Protein AF-A0A953Q6L2-F1 (afdb_monomer_lite)

Radius of gyration: 15.75 Å; chains: 1; bounding box: 41×29×52 Å

Sequence (135 aa):
LVPLNRLIDAARPESATARHFADMVDGLLSGKADPGTKDQIKAQLVRWQDNQASLQPQVSQSFLLKEILPLSQNLTAVASAGLQALDYIDRGARAPDDWITAQVSLLQQAQQQQAQLLLMIVPPVQKLVEASAKR

pLDDT: mean 83.69, std 16.85, range [38.31, 98.19]

Foldseek 3Di:
DDDPVPVVVVVVVLLVVLQVLLVLLVCVLVVNHDPCSLVVNLVVLVCLLCVLVVLVVPCVPDPVSVVCVVVSVLSNLLSVLLNVLSVLVVVVHADDPVSLVVSVVSLVVSCVVVDSNSVRNSVSSNVSSVSSNVD

Structure (mmCIF, N/CA/C/O backbone):
data_AF-A0A953Q6L2-F1
#
_entry.id   AF-A0A953Q6L2-F1
#
loop_
_atom_site.group_PDB
_atom_site.id
_atom_site.type_symbol
_atom_site.label_atom_id
_atom_site.label_alt_id
_atom_site.label_comp_id
_atom_site.label_asym_id
_atom_site.label_entity_id
_atom_site.label_seq_id
_atom_site.pdbx_PDB_ins_code
_atom_site.Cartn_x
_atom_site.Cartn_y
_atom_site.Cartn_z
_atom_site.occupancy
_atom_site.B_iso_or_equiv
_atom_site.auth_seq_id
_atom_site.auth_comp_id
_atom_site.auth_asym_id
_atom_site.auth_atom_id
_atom_site.pdbx_PDB_model_num
ATOM 1 N N . LEU A 1 1 ? -17.281 -0.461 33.911 1.00 38.31 1 LEU A N 1
ATOM 2 C CA . LEU A 1 1 ? -16.012 0.133 33.433 1.00 38.31 1 LEU A CA 1
ATOM 3 C C . LEU A 1 1 ? -15.495 -0.748 32.303 1.00 38.31 1 LEU A C 1
ATOM 5 O O . LEU A 1 1 ? -15.109 -1.878 32.567 1.00 38.31 1 LEU A O 1
ATOM 9 N N . VAL A 1 2 ? -15.618 -0.305 31.051 1.00 43.72 2 VAL A N 1
ATOM 10 C CA . VAL A 1 2 ? -15.152 -1.065 29.874 1.00 43.72 2 VAL A CA 1
ATOM 11 C C . VAL A 1 2 ? -13.708 -0.638 29.590 1.00 43.72 2 VAL A C 1
ATOM 13 O O . VAL A 1 2 ? -13.448 0.566 29.604 1.00 43.72 2 VAL A O 1
ATOM 16 N N . PRO A 1 3 ? -12.750 -1.560 29.389 1.00 52.38 3 PRO A N 1
ATOM 17 C CA . PRO A 1 3 ? -11.348 -1.179 29.370 1.00 52.38 3 PRO A CA 1
ATOM 18 C C . PRO A 1 3 ? -10.950 -0.609 28.003 1.00 52.38 3 PRO A C 1
ATOM 20 O O . PRO A 1 3 ? -10.982 -1.307 26.990 1.00 52.38 3 PRO A O 1
ATOM 23 N N . LEU A 1 4 ? -10.483 0.643 28.015 1.00 47.31 4 LEU A N 1
ATOM 24 C CA . LEU A 1 4 ? -9.813 1.358 26.914 1.00 47.31 4 LEU A CA 1
ATOM 25 C C . LEU A 1 4 ? -8.483 0.703 26.468 1.00 47.31 4 LEU A C 1
ATOM 27 O O . LEU A 1 4 ? -7.838 1.171 25.535 1.00 47.31 4 LEU A O 1
ATOM 31 N N . ASN A 1 5 ? -8.081 -0.406 27.096 1.00 42.72 5 ASN A N 1
ATOM 32 C CA . ASN A 1 5 ? -6.791 -1.058 26.868 1.00 42.72 5 ASN A CA 1
ATOM 33 C C . ASN A 1 5 ? -6.708 -1.830 25.536 1.00 42.72 5 ASN A C 1
ATOM 35 O O . ASN A 1 5 ? -5.621 -1.979 24.993 1.00 42.72 5 ASN A O 1
ATOM 39 N N . ARG A 1 6 ? -7.832 -2.273 24.949 1.00 49.56 6 ARG A N 1
ATOM 40 C CA . ARG A 1 6 ? -7.799 -3.115 23.731 1.00 49.56 6 ARG A CA 1
ATOM 41 C C . ARG A 1 6 ? -7.420 -2.367 22.446 1.00 49.56 6 ARG A C 1
ATOM 43 O O . ARG A 1 6 ? -6.808 -2.964 21.568 1.00 49.56 6 ARG A O 1
ATOM 50 N N . LEU A 1 7 ? -7.754 -1.079 22.326 1.00 44.50 7 LEU A N 1
ATOM 51 C CA . LEU A 1 7 ? -7.405 -0.272 21.143 1.00 44.50 7 LEU A CA 1
ATOM 52 C C . LEU A 1 7 ? -5.902 0.044 21.094 1.00 44.50 7 LEU A C 1
ATOM 54 O O . LEU A 1 7 ? -5.286 -0.024 20.033 1.00 44.50 7 LEU A O 1
ATOM 58 N N . ILE A 1 8 ? -5.300 0.323 22.254 1.00 48.69 8 ILE A N 1
ATOM 59 C CA . ILE A 1 8 ? -3.864 0.616 22.385 1.00 48.69 8 ILE A CA 1
ATOM 60 C C . ILE A 1 8 ? -3.023 -0.641 22.101 1.00 48.69 8 ILE A C 1
ATOM 62 O O . ILE A 1 8 ? -1.954 -0.557 21.490 1.00 48.69 8 ILE A O 1
ATOM 66 N N . ASP A 1 9 ? -3.522 -1.818 22.486 1.00 53.31 9 ASP A N 1
ATOM 67 C CA . ASP A 1 9 ? -2.867 -3.096 22.194 1.00 53.31 9 ASP A CA 1
ATOM 68 C C . ASP A 1 9 ? -2.997 -3.522 20.728 1.00 53.31 9 ASP A C 1
ATOM 70 O O . ASP A 1 9 ? -2.091 -4.176 20.221 1.00 53.31 9 ASP A O 1
ATOM 74 N N . ALA A 1 10 ? -4.050 -3.104 20.019 1.00 53.16 10 ALA A N 1
ATOM 75 C CA . ALA A 1 10 ? -4.184 -3.328 18.578 1.00 53.16 10 ALA A CA 1
ATOM 76 C C . ALA A 1 10 ? -3.300 -2.379 17.742 1.00 53.16 10 ALA A C 1
ATOM 78 O O . ALA A 1 10 ? -2.770 -2.779 16.707 1.00 53.16 10 ALA A O 1
ATOM 79 N N . ALA A 1 11 ? -3.078 -1.141 18.201 1.00 57.00 11 ALA A N 1
ATOM 80 C CA . ALA A 1 11 ? -2.316 -0.135 17.453 1.00 57.00 11 ALA A CA 1
ATOM 81 C C . ALA A 1 11 ? -0.816 -0.467 17.306 1.00 57.00 11 ALA A C 1
ATOM 83 O O . ALA A 1 11 ? -0.196 -0.140 16.292 1.00 57.00 11 ALA A O 1
ATOM 84 N N . ARG A 1 12 ? -0.207 -1.126 18.302 1.00 59.97 12 ARG A N 1
ATOM 85 C CA . ARG A 1 12 ? 1.233 -1.456 18.290 1.00 59.97 12 ARG A CA 1
ATOM 86 C C . ARG A 1 12 ? 1.607 -2.530 17.248 1.00 59.97 12 ARG A C 1
ATOM 88 O O . ARG A 1 12 ? 2.519 -2.263 16.459 1.00 59.97 12 ARG A O 1
ATOM 95 N N . PRO A 1 13 ? 0.932 -3.696 17.188 1.00 62.66 13 PRO A N 1
ATOM 96 C CA . PRO A 1 13 ? 1.117 -4.677 16.117 1.00 62.66 13 PRO A CA 1
ATOM 97 C C . PRO A 1 13 ? 0.860 -4.088 14.729 1.00 62.66 13 PRO A C 1
ATOM 99 O O . PRO A 1 13 ? 1.602 -4.364 13.788 1.00 62.66 13 PRO A O 1
ATOM 102 N N . GLU A 1 14 ? -0.144 -3.222 14.619 1.00 71.38 14 GLU A N 1
ATOM 103 C CA . GLU A 1 14 ? -0.522 -2.582 13.362 1.00 71.38 14 GLU A CA 1
ATOM 104 C C . GLU A 1 14 ? 0.566 -1.607 12.869 1.00 71.38 14 GLU A C 1
ATOM 106 O O . GLU A 1 14 ? 0.945 -1.614 11.700 1.00 71.38 14 GLU A O 1
ATOM 111 N N . SER A 1 15 ? 1.194 -0.859 13.782 1.00 77.88 15 SER A N 1
ATOM 112 C CA . SER A 1 15 ? 2.358 -0.014 13.482 1.00 77.88 15 SER A CA 1
ATOM 113 C C . SER A 1 15 ? 3.588 -0.822 13.039 1.00 77.88 15 SER A C 1
ATOM 115 O O . SER A 1 15 ? 4.301 -0.418 12.120 1.00 77.88 15 SER A O 1
ATOM 117 N N . ALA A 1 16 ? 3.859 -1.975 13.662 1.00 84.62 16 ALA A N 1
ATOM 118 C CA . ALA A 1 16 ? 4.951 -2.853 13.231 1.00 84.62 16 ALA A CA 1
ATOM 119 C C . ALA A 1 16 ? 4.687 -3.452 11.840 1.00 84.62 16 ALA A C 1
ATOM 121 O O . ALA A 1 16 ? 5.585 -3.461 10.999 1.00 84.62 16 ALA A O 1
ATOM 122 N N . THR A 1 17 ? 3.444 -3.862 11.584 1.00 88.56 17 THR A N 1
ATOM 123 C CA . THR A 1 17 ? 2.989 -4.364 10.281 1.00 88.56 17 THR A CA 1
ATOM 124 C C . THR A 1 17 ? 3.141 -3.300 9.193 1.00 88.56 17 THR A C 1
ATOM 126 O O . THR A 1 17 ? 3.661 -3.592 8.119 1.00 88.56 17 THR A O 1
ATOM 129 N N . ALA A 1 18 ? 2.781 -2.046 9.484 1.00 88.94 18 ALA A N 1
ATOM 130 C CA . ALA A 1 18 ? 2.935 -0.934 8.549 1.00 88.94 18 ALA A CA 1
ATOM 131 C C . ALA A 1 18 ? 4.407 -0.596 8.239 1.00 88.94 18 ALA A C 1
ATOM 133 O O . ALA A 1 18 ? 4.726 -0.291 7.091 1.00 88.94 18 ALA A O 1
ATOM 134 N N . ARG A 1 19 ? 5.323 -0.695 9.220 1.00 91.19 19 ARG A N 1
ATOM 135 C CA . ARG A 1 19 ? 6.774 -0.544 8.964 1.00 91.19 19 ARG A CA 1
ATOM 136 C C . ARG A 1 19 ? 7.300 -1.643 8.052 1.00 91.19 19 ARG A C 1
ATOM 138 O O . ARG A 1 19 ? 7.895 -1.339 7.029 1.00 91.19 19 ARG A O 1
ATOM 145 N N . HIS A 1 20 ? 7.008 -2.898 8.387 1.00 93.88 20 HIS A N 1
ATOM 146 C CA . HIS A 1 20 ? 7.428 -4.037 7.576 1.00 93.88 20 HIS A CA 1
ATOM 147 C C . HIS A 1 20 ? 6.886 -3.944 6.141 1.00 93.88 20 HIS A C 1
ATOM 149 O O . HIS A 1 20 ? 7.592 -4.230 5.179 1.00 93.88 20 HIS A O 1
ATOM 155 N N . PHE A 1 21 ? 5.642 -3.488 5.977 1.00 95.69 21 PHE A N 1
ATOM 156 C CA . PHE A 1 21 ? 5.074 -3.200 4.663 1.00 95.69 21 PHE A CA 1
ATOM 157 C C . PHE A 1 21 ? 5.883 -2.156 3.883 1.00 95.69 21 PHE A C 1
ATOM 159 O O . PHE A 1 21 ? 6.156 -2.365 2.702 1.00 95.69 21 PHE A O 1
ATOM 166 N N . ALA A 1 22 ? 6.291 -1.060 4.529 1.00 96.00 22 ALA A N 1
ATOM 167 C CA . ALA A 1 22 ? 7.123 -0.046 3.890 1.00 96.00 22 ALA A CA 1
ATOM 168 C C . ALA A 1 22 ? 8.472 -0.618 3.425 1.00 96.00 22 ALA A C 1
ATOM 170 O O . ALA A 1 22 ? 8.863 -0.383 2.281 1.00 96.00 22 ALA A O 1
ATOM 171 N N . ASP A 1 23 ? 9.122 -1.429 4.263 1.00 96.12 23 ASP A N 1
ATOM 172 C CA . ASP A 1 23 ? 10.395 -2.079 3.936 1.00 96.12 23 ASP A CA 1
ATOM 173 C C . ASP A 1 23 ? 10.256 -3.028 2.734 1.00 96.12 23 ASP A C 1
ATOM 175 O O . ASP A 1 23 ? 11.077 -3.005 1.815 1.00 96.12 23 ASP A O 1
ATOM 179 N N . MET A 1 24 ? 9.179 -3.822 2.689 1.00 97.62 24 MET A N 1
ATOM 180 C CA . MET A 1 24 ? 8.882 -4.698 1.550 1.00 97.62 24 MET A CA 1
ATOM 181 C C . MET A 1 24 ? 8.680 -3.907 0.253 1.00 97.62 24 MET A C 1
ATOM 183 O O . MET A 1 24 ? 9.193 -4.305 -0.795 1.00 97.62 24 MET A O 1
ATOM 187 N N . VAL A 1 25 ? 7.941 -2.792 0.302 1.00 97.81 25 VAL A N 1
ATOM 188 C CA . VAL A 1 25 ? 7.720 -1.929 -0.868 1.00 97.81 25 VAL A CA 1
ATOM 189 C C . VAL A 1 25 ? 9.038 -1.329 -1.358 1.00 97.81 25 VAL A C 1
ATOM 191 O O . VAL A 1 25 ? 9.307 -1.356 -2.559 1.00 97.81 25 VAL A O 1
ATOM 194 N N . ASP A 1 26 ? 9.890 -0.847 -0.456 1.00 97.38 26 ASP A N 1
ATOM 195 C CA . ASP A 1 26 ? 11.200 -0.300 -0.819 1.00 97.38 26 ASP A CA 1
ATOM 196 C C . ASP A 1 26 ? 12.128 -1.371 -1.413 1.00 97.38 26 ASP A C 1
ATOM 198 O O . ASP A 1 26 ? 12.801 -1.132 -2.424 1.00 97.38 26 ASP A O 1
ATOM 202 N N . GLY A 1 27 ? 12.115 -2.585 -0.857 1.00 96.62 27 GLY A N 1
ATOM 203 C CA . GLY A 1 27 ? 12.804 -3.742 -1.429 1.00 96.62 27 GLY A CA 1
ATOM 204 C C . GLY A 1 27 ? 12.313 -4.071 -2.842 1.00 96.62 27 GLY A C 1
ATOM 205 O O . GLY A 1 27 ? 13.122 -4.231 -3.758 1.00 96.62 27 GLY A O 1
ATOM 206 N N . LEU A 1 28 ? 10.991 -4.100 -3.049 1.00 96.50 28 LEU A N 1
ATOM 207 C CA . LEU A 1 28 ? 10.378 -4.377 -4.351 1.00 96.50 28 LEU A CA 1
ATOM 208 C C . LEU A 1 28 ? 10.782 -3.332 -5.396 1.00 96.50 28 LEU A C 1
ATOM 210 O O . LEU A 1 28 ? 11.217 -3.690 -6.491 1.00 96.50 28 LEU A O 1
ATOM 214 N N . LEU A 1 29 ? 10.655 -2.045 -5.065 1.00 95.62 29 LEU A N 1
ATOM 215 C CA . LEU A 1 29 ? 10.907 -0.946 -6.000 1.00 95.62 29 LEU A CA 1
ATOM 216 C C . LEU A 1 29 ? 12.396 -0.735 -6.300 1.00 95.62 29 LEU A C 1
ATOM 218 O O . LEU A 1 29 ? 12.736 -0.251 -7.377 1.00 95.62 29 LEU A O 1
ATOM 222 N N . SER A 1 30 ? 13.285 -1.129 -5.387 1.00 95.69 30 SER A N 1
ATOM 223 C CA . SER A 1 30 ? 14.737 -1.105 -5.613 1.00 95.69 30 SER A CA 1
ATOM 224 C C . SER A 1 30 ? 15.273 -2.341 -6.348 1.00 95.69 30 SER A C 1
ATOM 226 O O . SER A 1 30 ? 16.470 -2.404 -6.628 1.00 95.69 30 SER A O 1
ATOM 228 N N . GLY A 1 31 ? 14.415 -3.320 -6.661 1.00 93.81 31 GLY A N 1
ATOM 229 C CA . GLY A 1 31 ? 14.814 -4.576 -7.303 1.00 93.81 31 GLY A CA 1
ATOM 230 C C . GLY A 1 31 ? 15.591 -5.526 -6.385 1.00 93.81 31 GLY A C 1
ATOM 231 O O . GLY A 1 31 ? 16.265 -6.425 -6.878 1.00 93.81 31 GLY A O 1
ATOM 232 N N . LYS A 1 32 ? 15.518 -5.324 -5.063 1.00 93.94 32 LYS A N 1
ATOM 233 C CA . LYS A 1 32 ? 16.220 -6.113 -4.034 1.00 93.94 32 LYS A CA 1
ATOM 234 C C . LYS A 1 32 ? 15.286 -7.013 -3.221 1.00 93.94 32 LYS A C 1
ATOM 236 O O . LYS A 1 32 ? 15.691 -7.535 -2.190 1.00 93.94 32 LYS A O 1
ATOM 241 N N . ALA A 1 33 ? 14.032 -7.139 -3.641 1.00 93.25 33 ALA A N 1
ATOM 242 C CA . ALA A 1 33 ? 13.050 -7.972 -2.966 1.00 93.25 33 ALA A CA 1
ATOM 243 C C . ALA A 1 33 ? 13.359 -9.464 -3.118 1.00 93.25 33 AL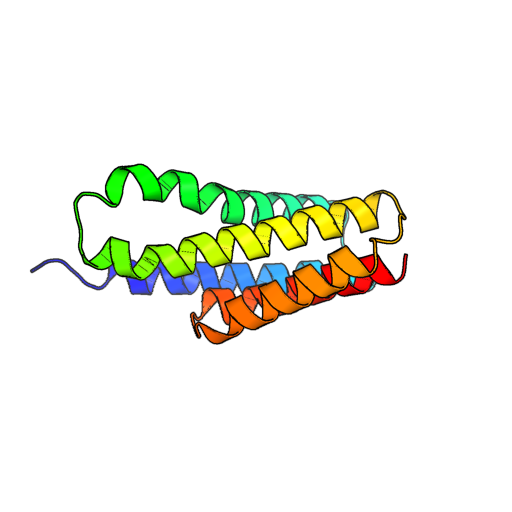A A C 1
ATOM 245 O O . ALA A 1 33 ? 13.741 -9.926 -4.196 1.00 93.25 33 ALA A O 1
ATOM 246 N N . ASP A 1 34 ? 13.097 -10.210 -2.048 1.00 92.50 34 ASP A N 1
ATOM 247 C CA . ASP A 1 34 ? 13.123 -11.663 -2.069 1.00 92.50 34 ASP A CA 1
ATOM 248 C C . ASP A 1 34 ? 11.977 -12.227 -2.935 1.00 92.50 34 ASP A C 1
ATOM 250 O O . ASP A 1 34 ? 10.932 -11.582 -3.131 1.00 92.50 34 ASP A O 1
ATOM 254 N N . PRO A 1 35 ? 12.118 -13.465 -3.444 1.00 91.75 35 PRO A N 1
ATOM 255 C CA . PRO A 1 35 ? 11.006 -14.176 -4.058 1.00 91.75 35 PRO A CA 1
ATOM 256 C C . PRO A 1 35 ? 9.793 -14.220 -3.114 1.00 91.75 35 PRO A C 1
ATOM 258 O O . PRO A 1 35 ? 9.902 -14.613 -1.955 1.00 91.75 35 PRO A O 1
ATOM 261 N N . GLY A 1 36 ? 8.624 -13.815 -3.612 1.00 92.25 36 GLY A N 1
ATOM 262 C CA . GLY A 1 36 ? 7.378 -13.795 -2.839 1.00 92.25 36 GLY A CA 1
ATOM 263 C C . GLY A 1 36 ? 7.097 -12.501 -2.063 1.00 92.25 36 GLY A C 1
ATOM 264 O O . GLY A 1 36 ? 5.967 -12.326 -1.611 1.00 92.25 36 GLY A O 1
ATOM 265 N N . THR A 1 37 ? 8.031 -11.540 -1.971 1.00 94.75 37 THR A N 1
ATOM 266 C CA . THR A 1 37 ? 7.757 -10.230 -1.336 1.00 94.75 37 THR A CA 1
ATOM 267 C C . THR A 1 37 ? 6.559 -9.528 -1.982 1.00 94.75 37 THR A C 1
ATOM 269 O O . THR A 1 37 ? 5.724 -8.950 -1.292 1.00 94.75 37 THR A O 1
ATOM 272 N N . LYS A 1 38 ? 6.410 -9.620 -3.310 1.00 94.94 38 LYS A N 1
ATOM 273 C CA . LYS A 1 38 ? 5.257 -9.045 -4.022 1.00 94.94 38 LYS A CA 1
ATOM 274 C C . LYS A 1 38 ? 3.927 -9.650 -3.553 1.00 94.94 38 LYS A C 1
ATOM 276 O O . LYS A 1 38 ? 2.978 -8.908 -3.301 1.00 94.94 38 LYS A O 1
ATOM 281 N N . ASP A 1 39 ? 3.866 -10.971 -3.393 1.00 95.75 39 ASP A N 1
ATOM 282 C CA . ASP A 1 39 ? 2.664 -11.663 -2.915 1.00 95.75 39 ASP A CA 1
ATOM 283 C C . ASP A 1 39 ? 2.351 -11.304 -1.461 1.00 95.75 39 ASP A C 1
ATOM 285 O O . 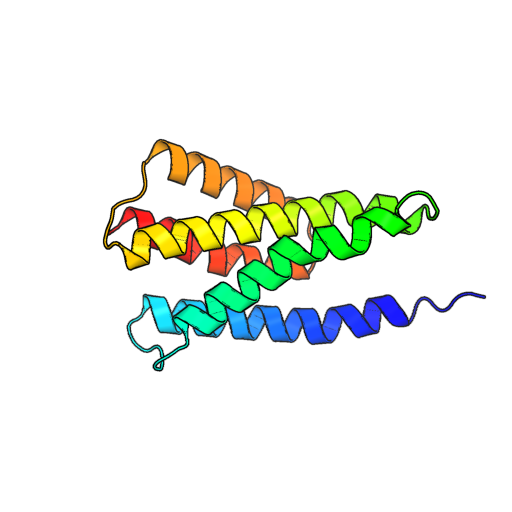ASP A 1 39 ? 1.186 -11.145 -1.103 1.00 95.75 39 ASP A O 1
ATOM 289 N N . GLN A 1 40 ? 3.378 -11.094 -0.633 1.00 96.56 40 GLN A N 1
ATOM 290 C CA . GLN A 1 40 ? 3.217 -10.618 0.743 1.00 96.56 40 GLN A CA 1
ATOM 291 C C . GLN A 1 40 ? 2.648 -9.194 0.798 1.00 96.56 40 GLN A C 1
ATOM 293 O O . GLN A 1 40 ? 1.709 -8.944 1.555 1.00 96.56 40 GLN A O 1
ATOM 298 N N . ILE A 1 41 ? 3.151 -8.274 -0.035 1.00 97.06 41 ILE A N 1
ATOM 299 C CA . ILE A 1 41 ? 2.604 -6.912 -0.168 1.00 97.06 41 ILE A CA 1
ATOM 300 C C . ILE A 1 41 ? 1.134 -6.991 -0.598 1.00 97.06 41 ILE A C 1
ATOM 302 O O . ILE A 1 41 ? 0.275 -6.372 0.030 1.00 97.06 41 ILE A O 1
ATOM 306 N N . LYS A 1 42 ? 0.823 -7.792 -1.626 1.00 97.00 42 LYS A N 1
ATOM 307 C CA . LYS A 1 42 ? -0.550 -7.985 -2.111 1.00 97.00 42 LYS A CA 1
ATOM 308 C C . LYS A 1 42 ? -1.463 -8.544 -1.019 1.00 97.00 42 LYS A C 1
ATOM 310 O O . LYS A 1 42 ? -2.538 -7.999 -0.794 1.00 97.00 42 LYS A O 1
ATOM 315 N N . ALA A 1 43 ? -1.032 -9.585 -0.310 1.00 95.19 43 ALA A N 1
ATOM 316 C CA . ALA A 1 43 ? -1.800 -10.188 0.775 1.00 95.19 43 ALA A CA 1
ATOM 317 C C . ALA A 1 43 ? -2.056 -9.198 1.920 1.00 95.19 43 ALA A C 1
ATOM 319 O O . ALA A 1 43 ? -3.156 -9.173 2.471 1.00 95.19 43 ALA A O 1
ATOM 320 N N . GLN A 1 44 ? -1.075 -8.358 2.264 1.00 94.44 44 GLN A N 1
ATOM 321 C CA . GLN A 1 44 ? -1.243 -7.336 3.295 1.00 94.44 44 GLN A CA 1
ATOM 322 C C . GLN A 1 44 ? -2.240 -6.248 2.871 1.00 94.44 44 GLN A C 1
ATOM 324 O O . GLN A 1 44 ? -3.102 -5.871 3.662 1.00 94.44 44 GLN A O 1
ATOM 329 N N . LEU A 1 45 ? -2.174 -5.783 1.619 1.00 94.62 45 LEU A N 1
ATOM 330 C CA . LEU A 1 45 ? -3.141 -4.824 1.079 1.00 94.62 45 LEU A CA 1
ATOM 331 C C . LEU A 1 45 ? -4.559 -5.408 1.042 1.00 94.62 45 LEU A C 1
ATOM 333 O O . LEU A 1 45 ? -5.493 -4.733 1.458 1.00 94.62 45 LEU A O 1
ATOM 337 N N . VAL A 1 46 ? -4.722 -6.669 0.626 1.00 93.75 46 VAL A N 1
ATOM 338 C CA . VAL A 1 46 ? -6.021 -7.366 0.672 1.00 93.75 46 VAL A CA 1
ATOM 339 C C . VAL A 1 46 ? -6.546 -7.431 2.105 1.00 93.75 46 VAL A C 1
ATOM 341 O O . VAL A 1 46 ? -7.690 -7.071 2.348 1.00 93.75 46 VAL A O 1
ATOM 344 N N . ARG A 1 47 ? -5.704 -7.777 3.090 1.00 89.62 47 ARG A N 1
ATOM 345 C CA . ARG A 1 47 ? -6.114 -7.771 4.505 1.00 89.62 47 ARG A CA 1
ATOM 346 C C . ARG A 1 47 ? -6.605 -6.402 4.967 1.00 89.62 47 ARG A C 1
ATOM 348 O O . ARG A 1 47 ? -7.595 -6.338 5.686 1.00 89.62 47 ARG A O 1
ATOM 355 N N . TRP A 1 48 ? -5.936 -5.317 4.578 1.00 88.44 48 TRP A N 1
ATOM 356 C CA . TRP A 1 48 ? -6.364 -3.959 4.925 1.00 88.44 48 TRP A CA 1
ATOM 357 C C . TRP A 1 48 ? -7.635 -3.519 4.193 1.00 88.44 48 TRP A C 1
ATOM 359 O O . TRP A 1 48 ? -8.475 -2.867 4.810 1.00 88.44 48 TRP A O 1
ATOM 369 N N . GLN A 1 49 ? -7.804 -3.914 2.930 1.00 87.25 49 GLN A N 1
ATOM 370 C CA . GLN A 1 49 ? -9.023 -3.691 2.149 1.00 87.25 49 GLN A CA 1
ATOM 371 C C . GLN A 1 49 ? -10.224 -4.433 2.761 1.00 87.25 49 GLN A C 1
ATOM 373 O O . GLN A 1 49 ? -11.288 -3.846 2.961 1.00 87.25 49 GLN A O 1
ATOM 378 N N . ASP A 1 50 ? -10.031 -5.698 3.135 1.00 82.12 50 ASP A N 1
ATOM 379 C CA . ASP A 1 50 ? -11.076 -6.567 3.680 1.00 82.12 50 ASP A CA 1
ATOM 380 C C . ASP A 1 50 ? -11.376 -6.291 5.163 1.00 82.12 50 ASP A C 1
ATOM 382 O O . ASP A 1 50 ? -12.433 -6.678 5.670 1.00 82.12 50 ASP A O 1
ATOM 386 N N . ASN A 1 51 ? -10.494 -5.577 5.878 1.00 69.06 51 ASN A N 1
ATOM 387 C CA . ASN A 1 51 ? -10.685 -5.249 7.297 1.00 69.06 51 ASN A CA 1
ATOM 388 C C . ASN A 1 51 ? -11.986 -4.452 7.537 1.00 69.06 51 ASN A C 1
ATOM 390 O O . ASN A 1 51 ? -12.632 -4.597 8.577 1.00 69.06 51 ASN A O 1
ATOM 394 N N . GLN A 1 52 ? -12.436 -3.672 6.545 1.00 58.16 52 GLN A N 1
ATOM 395 C CA . GLN A 1 52 ? -13.720 -2.966 6.583 1.00 58.16 52 GLN A CA 1
ATOM 396 C C . GLN A 1 52 ? -14.925 -3.923 6.664 1.00 58.16 52 GLN A C 1
ATOM 398 O O . GLN A 1 52 ? -15.907 -3.607 7.342 1.00 58.16 52 GLN A O 1
ATOM 403 N N . ALA A 1 53 ? -14.870 -5.097 6.024 1.00 52.44 53 ALA A N 1
ATOM 404 C CA . ALA A 1 53 ? -15.981 -6.053 6.003 1.00 52.44 53 ALA A CA 1
ATOM 405 C C . ALA A 1 53 ? -16.241 -6.687 7.381 1.00 52.44 53 ALA A C 1
ATOM 407 O O . ALA A 1 53 ? -17.381 -7.018 7.707 1.00 52.44 53 ALA A O 1
ATOM 408 N N . SER A 1 54 ? -15.209 -6.784 8.224 1.00 55.94 54 SER A N 1
ATOM 409 C CA . SER A 1 54 ? -15.334 -7.322 9.585 1.00 55.94 54 SER A CA 1
ATOM 410 C C . SER A 1 54 ? -15.952 -6.324 10.572 1.00 55.94 54 SER A C 1
ATOM 412 O O . SER A 1 54 ? -16.541 -6.732 11.572 1.00 55.94 54 SER A O 1
ATOM 414 N N . LEU A 1 55 ? -15.852 -5.017 10.294 1.00 55.19 55 LEU A N 1
ATOM 415 C CA . LEU A 1 55 ? -16.331 -3.956 11.187 1.00 55.19 55 LEU A CA 1
ATOM 416 C C . LEU A 1 55 ? -17.780 -3.538 10.901 1.00 55.19 55 LEU A C 1
ATOM 418 O O . LEU A 1 55 ? -18.501 -3.190 11.835 1.00 55.19 55 LEU A O 1
ATOM 422 N N . GLN A 1 56 ? -18.240 -3.611 9.645 1.00 53.25 56 GLN A N 1
ATOM 423 C CA . GLN A 1 56 ? -19.591 -3.178 9.253 1.00 53.25 56 GLN A CA 1
ATOM 424 C C . GLN A 1 56 ? -20.752 -3.771 10.077 1.00 53.25 56 GLN A C 1
ATOM 426 O O . GLN A 1 56 ? -21.613 -2.987 10.487 1.00 53.25 56 GLN A O 1
ATOM 431 N N . PRO A 1 57 ? -20.809 -5.082 10.391 1.00 57.59 57 PRO A N 1
ATOM 432 C CA . PRO A 1 57 ? -21.958 -5.634 11.115 1.00 57.59 57 PRO A CA 1
ATOM 433 C C . PRO A 1 57 ? -22.075 -5.163 12.579 1.00 57.59 57 PRO A C 1
ATOM 435 O O . PRO A 1 57 ? -23.089 -5.428 13.216 1.00 57.59 57 PRO A O 1
ATOM 438 N N . GLN A 1 58 ? -21.083 -4.449 13.126 1.00 54.22 58 GLN A N 1
ATOM 439 C CA . GLN A 1 58 ? -21.067 -4.006 14.531 1.00 54.22 58 GLN A CA 1
ATOM 440 C C . GLN A 1 58 ? -21.333 -2.499 14.705 1.00 54.22 58 GLN A C 1
ATOM 442 O O . GLN A 1 58 ? -21.589 -2.026 15.815 1.00 54.22 58 GLN A O 1
ATOM 447 N N . VAL A 1 59 ? -21.322 -1.731 13.611 1.00 55.34 59 VAL A N 1
ATOM 448 C CA . VAL A 1 59 ? -21.365 -0.254 13.610 1.00 55.34 59 VAL A CA 1
ATOM 449 C C . VAL A 1 59 ? -22.702 0.312 14.105 1.00 55.34 59 VAL A C 1
ATOM 451 O O . VAL A 1 59 ? -22.759 1.440 14.597 1.00 55.34 59 VAL A O 1
ATOM 454 N N . SER A 1 60 ? -23.780 -0.471 14.069 1.00 55.91 60 SER A N 1
ATOM 455 C CA . SER A 1 60 ? -25.105 -0.033 14.522 1.00 55.91 60 SER A CA 1
ATOM 456 C C . SER A 1 60 ? -25.227 0.114 16.046 1.00 55.91 60 SER A C 1
ATOM 458 O O . SER A 1 60 ? -26.207 0.694 16.508 1.00 55.91 60 SER A O 1
ATOM 460 N N . GLN A 1 61 ? -24.266 -0.390 16.834 1.00 58.28 61 GLN A N 1
ATOM 461 C CA . GLN A 1 61 ? -24.419 -0.532 18.291 1.00 58.28 61 GLN A CA 1
ATOM 462 C C . GLN A 1 61 ? -23.471 0.333 19.142 1.00 58.28 61 GLN A C 1
ATOM 464 O O . GLN A 1 61 ? -23.581 0.302 20.367 1.00 58.28 61 GLN A O 1
ATOM 469 N N . SER A 1 62 ? -22.553 1.115 18.552 1.00 60.94 62 SER A N 1
ATOM 470 C CA . SER A 1 62 ? -21.563 1.879 19.334 1.00 60.94 62 SER A CA 1
ATOM 471 C C . SER A 1 62 ? -21.162 3.222 18.714 1.00 60.94 62 SER A C 1
ATOM 473 O O . SER A 1 62 ? -20.772 3.296 17.550 1.00 60.94 62 SER A O 1
ATOM 475 N N . PHE A 1 63 ? -21.190 4.286 19.525 1.00 57.84 63 PHE A N 1
ATOM 476 C CA . PHE A 1 63 ? -20.711 5.628 19.162 1.00 57.84 63 PHE A CA 1
ATOM 477 C C . PHE A 1 63 ? -19.213 5.634 18.806 1.00 57.84 63 PHE A C 1
ATOM 479 O O . PHE A 1 63 ? -18.831 6.241 17.813 1.00 57.84 63 PHE A O 1
ATOM 486 N N . LEU A 1 64 ? -18.397 4.852 19.525 1.00 60.41 64 LEU A N 1
ATOM 487 C CA . LEU A 1 64 ? -16.963 4.674 19.246 1.00 60.41 64 LEU A CA 1
ATOM 488 C C . LEU A 1 64 ? -16.692 4.086 17.852 1.00 60.41 64 LEU A C 1
ATOM 490 O O . LEU A 1 64 ? -15.669 4.380 17.244 1.00 60.41 64 LEU A O 1
ATOM 494 N N . LEU A 1 65 ? -17.601 3.263 17.315 1.00 62.19 65 LEU A N 1
ATOM 495 C CA . LEU A 1 65 ? -17.429 2.683 15.979 1.00 62.19 65 LEU A CA 1
ATOM 496 C C . LEU A 1 65 ? -17.716 3.699 14.870 1.00 62.19 65 LEU A C 1
ATOM 498 O O . LEU A 1 65 ? -17.100 3.611 13.811 1.00 62.19 65 LEU A O 1
ATOM 502 N N . LYS A 1 66 ? -18.574 4.701 15.116 1.00 63.84 66 LYS A N 1
ATOM 503 C CA . LYS A 1 66 ? -18.817 5.796 14.161 1.00 63.84 66 LYS A CA 1
ATOM 504 C C . LYS A 1 66 ? -17.572 6.655 13.943 1.00 63.84 66 LYS A C 1
ATOM 506 O O . LYS A 1 66 ? -17.353 7.105 12.825 1.00 63.84 66 LYS A O 1
ATOM 511 N N . GLU A 1 67 ? -16.744 6.832 14.971 1.00 66.00 67 GLU A N 1
ATOM 512 C CA . GLU A 1 67 ? -15.483 7.583 14.881 1.00 66.00 67 GLU A CA 1
ATOM 513 C C . GLU A 1 67 ? -14.398 6.830 14.088 1.00 66.00 67 GLU A C 1
ATOM 515 O O . GLU A 1 67 ? -13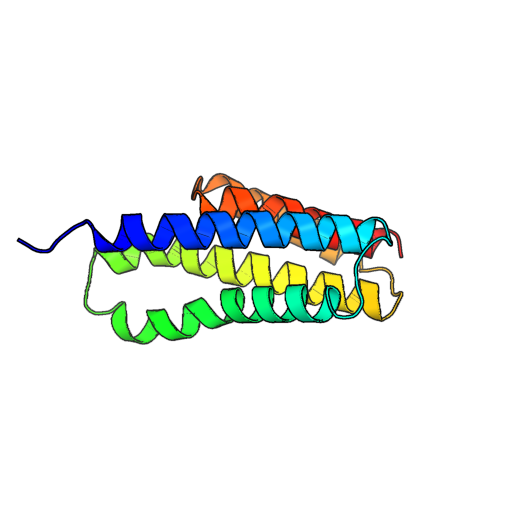.510 7.449 13.507 1.00 66.00 67 GLU A O 1
ATOM 520 N N . ILE A 1 68 ? -14.490 5.498 13.999 1.00 72.00 68 ILE A N 1
ATOM 521 C CA . ILE A 1 68 ? -13.519 4.649 13.286 1.00 72.00 68 ILE A CA 1
ATOM 522 C C . ILE A 1 68 ? -13.909 4.453 11.810 1.00 72.00 68 ILE A C 1
ATOM 524 O O . ILE A 1 68 ? -13.060 4.126 10.980 1.00 72.00 68 ILE A O 1
ATOM 528 N N . LEU A 1 69 ? -15.171 4.697 11.437 1.00 76.00 69 LEU A N 1
ATOM 529 C CA . LEU A 1 69 ? -15.647 4.538 10.057 1.00 76.00 69 LEU A CA 1
ATOM 530 C C . LEU A 1 69 ? -14.848 5.343 9.018 1.00 76.00 69 LEU A C 1
ATOM 532 O O . LEU A 1 69 ? -14.506 4.764 7.984 1.00 76.00 69 LEU A O 1
ATOM 536 N N . PRO A 1 70 ? -14.535 6.642 9.215 1.00 80.44 70 PRO A N 1
ATOM 537 C CA . PRO A 1 70 ? -13.749 7.395 8.237 1.00 80.44 70 PRO A CA 1
ATOM 538 C C . PRO A 1 70 ? -12.339 6.817 8.082 1.00 80.44 70 PRO A C 1
ATOM 540 O O . PRO A 1 70 ? -11.842 6.670 6.969 1.00 80.44 70 PRO A O 1
ATOM 543 N N . LEU A 1 71 ? -11.724 6.402 9.193 1.00 80.81 71 LEU A N 1
ATOM 544 C CA . LEU A 1 71 ? -10.419 5.748 9.197 1.00 80.81 71 LEU A CA 1
ATOM 545 C C . LEU A 1 71 ? -10.446 4.425 8.419 1.00 80.81 71 LEU A C 1
ATOM 547 O O . LEU A 1 71 ? -9.578 4.189 7.582 1.00 80.81 71 LEU A O 1
ATOM 551 N N . SER A 1 72 ? -11.457 3.585 8.650 1.00 81.06 72 SER A N 1
ATOM 552 C CA . SER A 1 72 ? -11.608 2.309 7.945 1.00 81.06 72 SER A CA 1
ATOM 553 C C . SER A 1 72 ? -11.829 2.497 6.444 1.0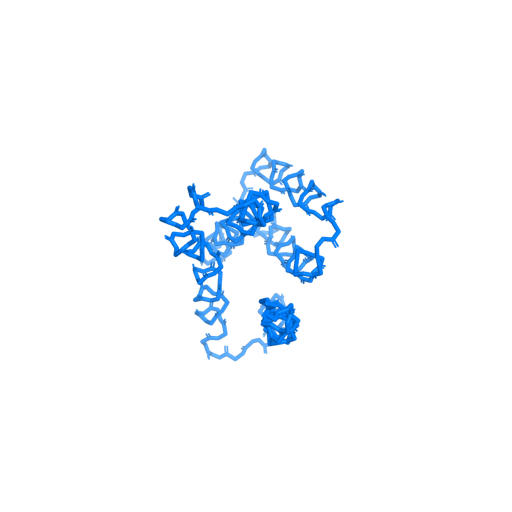0 81.06 72 SER A C 1
ATOM 555 O O . SER A 1 72 ? -11.240 1.759 5.663 1.00 81.06 72 SER A O 1
ATOM 557 N N . GLN A 1 73 ? -12.636 3.477 6.030 1.00 86.31 73 GLN A N 1
ATOM 558 C CA . GLN A 1 73 ? -12.856 3.773 4.609 1.00 86.31 73 GLN A CA 1
ATOM 559 C C . GLN A 1 73 ? -11.569 4.246 3.928 1.00 86.31 73 GLN A C 1
ATOM 561 O O . GLN A 1 73 ? -11.248 3.793 2.831 1.00 86.31 73 GLN A O 1
ATOM 566 N N . ASN A 1 74 ? -10.798 5.104 4.600 1.00 89.44 74 ASN A N 1
ATOM 567 C CA . ASN A 1 74 ? -9.508 5.552 4.087 1.00 89.44 74 ASN A CA 1
ATOM 568 C C . ASN A 1 74 ? -8.511 4.398 3.979 1.00 89.44 74 ASN A C 1
ATOM 570 O O . ASN A 1 74 ? -7.804 4.309 2.982 1.00 89.44 74 ASN A O 1
ATOM 574 N N . LEU A 1 75 ? -8.481 3.488 4.957 1.00 88.69 75 LEU A N 1
ATOM 575 C CA . LEU A 1 75 ? -7.635 2.297 4.902 1.00 88.69 75 LEU A CA 1
ATOM 576 C C . LEU A 1 75 ? -7.969 1.432 3.676 1.00 88.69 75 LEU A C 1
ATOM 578 O O . LEU A 1 75 ? -7.064 1.066 2.929 1.00 88.69 75 LEU A O 1
ATOM 582 N N . THR A 1 76 ? -9.255 1.180 3.419 1.00 90.44 76 THR A N 1
ATOM 583 C CA . THR A 1 76 ? -9.711 0.445 2.230 1.00 90.44 76 THR A CA 1
ATOM 584 C C . THR A 1 76 ? -9.334 1.149 0.933 1.00 90.44 76 THR A C 1
ATOM 586 O O . THR A 1 76 ? -8.864 0.508 -0.009 1.00 90.44 76 THR A O 1
ATOM 589 N N . ALA A 1 77 ? -9.522 2.467 0.869 1.00 93.31 77 ALA A N 1
ATOM 590 C CA . ALA A 1 77 ? -9.215 3.267 -0.310 1.00 93.31 77 ALA A CA 1
ATOM 591 C C . ALA A 1 77 ? -7.706 3.264 -0.621 1.00 93.31 77 ALA A C 1
ATOM 593 O O . ALA A 1 77 ? -7.306 2.963 -1.746 1.00 93.31 77 ALA A O 1
ATOM 594 N N . VAL A 1 78 ? -6.869 3.498 0.395 1.00 95.12 78 VAL A N 1
ATOM 595 C CA . VAL A 1 78 ? -5.401 3.433 0.300 1.00 95.12 78 VAL A CA 1
ATOM 596 C C . VAL A 1 78 ? -4.950 2.029 -0.117 1.00 95.12 78 VAL A C 1
ATOM 598 O O . VAL A 1 78 ? -4.132 1.884 -1.024 1.00 95.12 78 VAL A O 1
ATOM 601 N N . ALA A 1 79 ? -5.513 0.979 0.485 1.00 94.88 79 ALA A N 1
ATOM 602 C CA . ALA A 1 79 ? -5.166 -0.396 0.140 1.00 94.88 79 ALA A CA 1
ATOM 603 C C . ALA A 1 79 ? -5.533 -0.748 -1.315 1.00 94.88 79 ALA A C 1
ATOM 605 O O . ALA A 1 79 ? -4.742 -1.366 -2.030 1.00 94.88 79 ALA A O 1
ATOM 606 N N . SER A 1 80 ? -6.702 -0.294 -1.776 1.00 96.50 80 SER A N 1
ATOM 607 C CA . SER A 1 80 ? -7.172 -0.492 -3.152 1.00 96.50 80 SER A CA 1
ATOM 608 C C . SER A 1 80 ? -6.261 0.196 -4.171 1.00 96.50 80 SER A C 1
ATOM 610 O O . SER A 1 80 ? -5.893 -0.419 -5.173 1.00 96.50 80 SER A O 1
ATOM 612 N N . ALA A 1 81 ? -5.831 1.430 -3.886 1.00 97.94 81 ALA A N 1
ATOM 613 C CA . ALA A 1 81 ? -4.875 2.157 -4.720 1.00 97.94 81 ALA A CA 1
ATOM 614 C C . ALA A 1 81 ? -3.545 1.395 -4.854 1.00 97.94 81 ALA A C 1
ATOM 616 O O . ALA A 1 81 ? -3.012 1.256 -5.956 1.00 97.94 81 ALA A O 1
ATOM 617 N N . GLY A 1 82 ? -3.041 0.829 -3.751 1.00 97.88 82 GLY A N 1
ATOM 618 C CA . GLY A 1 82 ? -1.833 -0.000 -3.753 1.00 97.88 82 GLY A CA 1
ATOM 619 C C . GLY A 1 82 ? -1.971 -1.275 -4.592 1.00 97.88 82 GLY A C 1
ATOM 620 O O . GLY A 1 82 ? -1.050 -1.623 -5.330 1.00 97.88 82 GLY A O 1
ATOM 621 N N . LEU A 1 83 ? -3.122 -1.954 -4.526 1.00 98.12 83 LEU A N 1
ATOM 622 C CA . LEU A 1 83 ? -3.386 -3.164 -5.318 1.00 98.12 83 LEU A CA 1
ATOM 623 C C . LEU A 1 83 ? -3.417 -2.864 -6.818 1.00 98.12 83 LEU A C 1
ATOM 625 O O . LEU A 1 83 ? -2.818 -3.597 -7.603 1.00 98.12 83 LEU A O 1
ATOM 629 N N . GLN A 1 84 ? -4.080 -1.776 -7.210 1.00 98.06 84 GLN A N 1
ATOM 630 C CA . GLN A 1 84 ? -4.118 -1.337 -8.604 1.00 98.06 84 GLN A CA 1
ATOM 631 C C . GLN A 1 84 ? -2.728 -0.916 -9.105 1.00 98.06 84 GLN A C 1
ATOM 633 O O . GLN A 1 84 ? -2.335 -1.295 -10.205 1.00 98.06 84 GLN A O 1
ATOM 638 N N . ALA A 1 85 ? -1.948 -0.198 -8.291 1.00 98.19 85 ALA A N 1
ATOM 639 C CA . ALA A 1 85 ? -0.573 0.161 -8.637 1.00 98.19 85 ALA A CA 1
ATOM 640 C C . ALA A 1 85 ? 0.315 -1.078 -8.851 1.00 98.19 85 ALA A C 1
ATOM 642 O O . ALA A 1 85 ? 1.089 -1.128 -9.809 1.00 98.19 85 ALA A O 1
ATOM 643 N N . LEU A 1 86 ? 0.185 -2.097 -7.992 1.00 96.94 86 LEU A N 1
ATOM 644 C CA . LEU A 1 86 ? 0.889 -3.370 -8.163 1.00 96.94 86 LEU A CA 1
ATOM 645 C C . LEU A 1 86 ? 0.496 -4.086 -9.453 1.00 96.94 86 LEU A C 1
ATOM 647 O O . LEU A 1 86 ? 1.376 -4.641 -10.100 1.00 96.94 86 LEU A O 1
ATOM 651 N N . ASP A 1 87 ? -0.782 -4.070 -9.834 1.00 97.12 87 ASP A N 1
ATOM 652 C CA . ASP A 1 87 ? -1.252 -4.684 -11.080 1.00 97.12 87 ASP A CA 1
ATOM 653 C C . ASP A 1 87 ? -0.618 -4.023 -12.318 1.00 97.12 87 ASP A C 1
ATOM 655 O O . ASP A 1 87 ? -0.107 -4.723 -13.192 1.00 97.12 87 ASP A O 1
ATOM 659 N N . TYR A 1 88 ? -0.536 -2.688 -12.356 1.00 97.62 88 TYR A N 1
ATOM 660 C CA . TYR A 1 88 ? 0.194 -1.973 -13.413 1.00 97.62 88 TYR A CA 1
ATOM 661 C C . TYR A 1 88 ? 1.683 -2.339 -13.442 1.00 97.62 88 TYR A C 1
ATOM 663 O O . TYR A 1 88 ? 2.232 -2.656 -14.500 1.00 97.62 88 TYR A O 1
ATOM 671 N N . ILE A 1 89 ? 2.334 -2.347 -12.273 1.00 95.06 89 ILE A N 1
ATOM 672 C CA . ILE A 1 89 ? 3.747 -2.722 -12.137 1.00 95.06 89 ILE A CA 1
ATOM 673 C C . ILE A 1 89 ? 3.993 -4.151 -12.631 1.00 95.06 89 ILE A C 1
ATOM 675 O O . ILE A 1 89 ? 5.001 -4.395 -13.294 1.00 95.06 89 ILE A O 1
ATOM 679 N N . ASP A 1 90 ? 3.101 -5.084 -12.303 1.00 92.38 90 ASP A N 1
ATOM 680 C CA . ASP A 1 90 ? 3.224 -6.501 -12.642 1.00 92.38 90 ASP A CA 1
ATOM 681 C C . ASP A 1 90 ? 3.086 -6.751 -14.143 1.00 92.38 90 ASP A C 1
ATOM 683 O O . ASP A 1 90 ? 3.867 -7.495 -14.731 1.00 92.38 90 ASP A O 1
ATOM 687 N N . ARG A 1 91 ? 2.149 -6.049 -14.782 1.00 94.56 91 ARG A N 1
ATOM 688 C CA . ARG A 1 91 ? 1.931 -6.118 -16.231 1.00 94.56 91 ARG A CA 1
ATOM 689 C C . ARG A 1 91 ? 2.987 -5.363 -17.039 1.00 94.56 91 ARG A C 1
ATOM 691 O O . ARG A 1 91 ? 2.956 -5.426 -18.264 1.00 94.56 91 ARG A O 1
ATOM 698 N N . GLY A 1 92 ? 3.881 -4.620 -16.380 1.00 93.88 92 GLY A N 1
ATOM 699 C CA . GLY A 1 92 ? 4.807 -3.705 -17.050 1.00 93.88 92 GLY A CA 1
ATOM 700 C C . GLY A 1 92 ? 4.080 -2.600 -17.820 1.00 93.88 92 GLY A C 1
ATOM 701 O O . GLY A 1 92 ? 4.577 -2.138 -18.840 1.00 93.88 92 GLY A O 1
ATOM 702 N N . ALA A 1 93 ? 2.883 -2.220 -17.368 1.00 94.62 93 ALA A N 1
ATOM 703 C CA . ALA A 1 93 ? 2.047 -1.228 -18.022 1.00 94.62 93 ALA A CA 1
ATOM 704 C C . ALA A 1 93 ? 2.141 0.110 -17.288 1.00 94.62 93 ALA A C 1
ATOM 706 O O . ALA A 1 93 ? 2.059 0.164 -16.058 1.00 94.62 93 ALA A O 1
ATOM 707 N N . ARG A 1 94 ? 2.249 1.197 -18.052 1.00 96.12 94 ARG A N 1
ATOM 708 C CA . ARG A 1 94 ? 2.133 2.552 -17.517 1.00 96.12 94 ARG A CA 1
ATOM 709 C C . ARG A 1 94 ? 0.694 2.816 -17.085 1.00 96.12 94 ARG A C 1
ATOM 711 O O . ARG A 1 94 ? -0.231 2.662 -17.884 1.00 96.12 94 ARG A O 1
ATOM 718 N N . ALA A 1 95 ? 0.508 3.238 -15.840 1.00 97.19 95 ALA A N 1
ATOM 719 C CA . ALA A 1 95 ? -0.801 3.660 -15.361 1.00 97.19 95 ALA A CA 1
ATOM 720 C C . ALA A 1 95 ? -1.247 4.983 -16.033 1.00 97.19 95 ALA A C 1
ATOM 722 O O . ALA A 1 95 ? -0.396 5.838 -16.298 1.00 97.19 95 ALA A O 1
ATOM 723 N N . PRO A 1 96 ? -2.553 5.188 -16.295 1.00 97.81 96 PRO A N 1
ATOM 724 C CA . PRO A 1 96 ? -3.071 6.434 -16.865 1.00 97.81 96 PRO A CA 1
ATOM 725 C C . PRO A 1 96 ? -2.785 7.669 -15.991 1.00 97.81 96 PRO A C 1
ATOM 727 O O . PRO A 1 96 ? -2.891 7.608 -14.765 1.00 97.81 96 PRO A O 1
ATOM 730 N N . ASP A 1 97 ? -2.453 8.806 -16.612 1.00 95.62 97 ASP A N 1
ATOM 731 C CA . ASP A 1 97 ? -2.057 10.040 -15.907 1.00 95.62 97 ASP A CA 1
ATOM 732 C C . ASP A 1 97 ? -3.193 10.645 -15.054 1.00 95.62 97 ASP A C 1
ATOM 734 O O . ASP A 1 97 ? -2.962 11.175 -13.960 1.00 95.62 97 ASP A O 1
ATOM 738 N N . ASP A 1 98 ? -4.436 10.531 -15.522 1.00 96.69 98 ASP A N 1
ATOM 739 C CA . ASP A 1 98 ? -5.640 10.922 -14.785 1.00 96.69 98 ASP A CA 1
ATOM 740 C C . ASP A 1 98 ? -5.855 10.031 -13.553 1.00 96.69 98 ASP A C 1
ATOM 742 O O . ASP A 1 98 ? -6.126 10.535 -12.459 1.00 96.69 98 ASP A O 1
ATOM 746 N N . TRP A 1 99 ? -5.643 8.719 -13.697 1.00 97.75 99 TRP A N 1
ATOM 747 C CA . TRP A 1 99 ? -5.695 7.779 -12.581 1.00 97.75 99 TRP A CA 1
ATOM 748 C C . TRP A 1 99 ? -4.614 8.084 -11.537 1.00 97.75 99 TRP A C 1
ATOM 750 O O . TRP A 1 99 ? -4.936 8.165 -10.351 1.00 97.75 99 TRP A O 1
ATOM 760 N N . ILE A 1 100 ? -3.365 8.332 -11.953 1.00 97.44 100 ILE A N 1
ATOM 761 C CA . ILE A 1 100 ? -2.267 8.720 -11.048 1.00 97.44 100 ILE A CA 1
ATOM 762 C C . ILE A 1 100 ? -2.633 9.97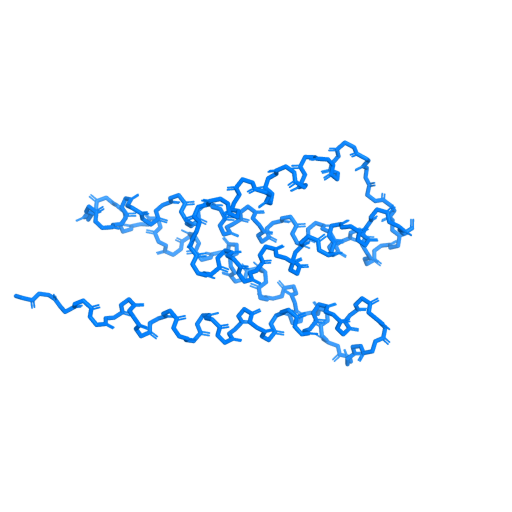9 -10.259 1.00 97.44 100 ILE A C 1
ATOM 764 O O . ILE A 1 100 ? -2.513 10.001 -9.033 1.00 97.44 100 ILE A O 1
ATOM 768 N N . THR A 1 101 ? -3.131 11.011 -10.944 1.00 96.81 101 THR A N 1
ATOM 769 C CA . THR A 1 101 ? -3.525 12.284 -10.321 1.00 96.81 101 THR A CA 1
ATOM 770 C C . THR A 1 101 ? -4.638 12.085 -9.286 1.00 96.81 101 THR A C 1
ATOM 772 O O . THR A 1 101 ? -4.582 12.645 -8.184 1.00 96.81 101 THR A O 1
ATOM 775 N N . ALA A 1 102 ? -5.628 11.245 -9.604 1.00 97.56 102 ALA A N 1
ATOM 776 C CA . ALA A 1 102 ? -6.704 10.899 -8.682 1.00 97.56 102 ALA A CA 1
ATOM 777 C C . ALA A 1 102 ? -6.185 10.136 -7.452 1.00 97.56 102 ALA A C 1
ATOM 779 O O . ALA A 1 102 ? -6.560 10.471 -6.327 1.00 97.56 102 ALA A O 1
ATOM 780 N N . GLN A 1 103 ? -5.286 9.161 -7.637 1.00 97.94 103 GLN A N 1
ATOM 781 C CA . GLN A 1 103 ? -4.726 8.395 -6.520 1.00 97.94 103 GLN A CA 1
ATOM 782 C C . GLN A 1 103 ? -3.847 9.251 -5.609 1.00 97.94 103 GLN A C 1
ATOM 784 O O . GLN A 1 103 ? -3.979 9.168 -4.392 1.00 97.94 103 GLN A O 1
ATOM 789 N N . VAL A 1 104 ? -2.993 10.118 -6.158 1.00 95.88 104 VAL A N 1
ATOM 790 C CA . VAL A 1 104 ? -2.181 11.039 -5.345 1.00 95.88 104 VAL A CA 1
ATOM 791 C C . VAL A 1 104 ? -3.076 11.939 -4.489 1.00 95.88 104 VAL A C 1
ATOM 793 O O . VAL A 1 104 ? -2.831 12.089 -3.292 1.00 95.88 104 VAL A O 1
ATOM 796 N N . SER A 1 105 ? -4.153 12.474 -5.068 1.00 95.94 105 SER A N 1
ATOM 797 C CA . SER A 1 105 ? -5.119 13.311 -4.343 1.00 95.94 105 SER A CA 1
ATOM 798 C C . SER A 1 105 ? -5.816 12.542 -3.211 1.00 95.94 105 SER A C 1
ATOM 800 O O . SER A 1 105 ? -5.933 13.047 -2.093 1.00 95.94 105 SER A O 1
ATOM 802 N N . LEU A 1 106 ? -6.235 11.299 -3.471 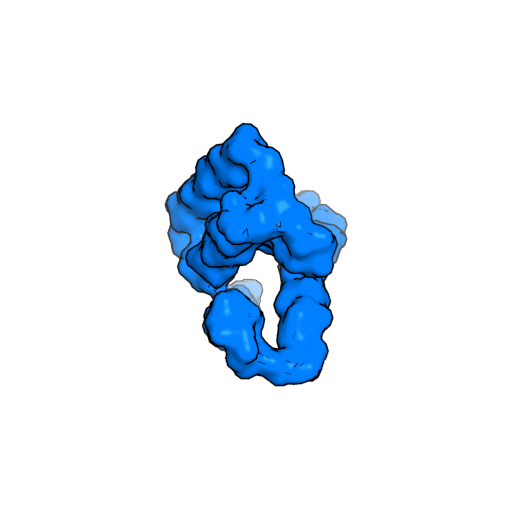1.00 95.88 106 LEU A N 1
ATOM 803 C CA . LEU A 1 106 ? -6.836 10.403 -2.477 1.00 95.88 106 LEU A CA 1
ATOM 804 C C . LEU A 1 106 ? -5.875 10.121 -1.314 1.00 95.88 106 LEU A C 1
ATOM 806 O O . LEU A 1 106 ? -6.257 10.217 -0.147 1.00 95.88 106 LEU A O 1
ATOM 810 N N . LEU A 1 107 ? -4.616 9.806 -1.622 1.00 95.31 107 LEU A N 1
ATOM 811 C CA . LEU A 1 107 ? -3.586 9.504 -0.628 1.00 95.31 107 LEU A CA 1
ATOM 812 C C . LEU A 1 107 ? -3.275 10.720 0.257 1.00 95.31 107 LEU A C 1
ATOM 814 O O . LEU A 1 107 ? -3.182 10.583 1.478 1.00 95.31 107 LEU A O 1
ATOM 818 N N . GLN A 1 108 ? -3.199 11.918 -0.328 1.00 93.06 108 GLN A N 1
ATOM 819 C CA . GLN A 1 108 ? -3.021 13.165 0.421 1.00 93.06 108 GLN A CA 1
ATOM 820 C C . GLN A 1 108 ? -4.178 13.421 1.395 1.00 93.06 108 GLN A C 1
ATOM 822 O O . GLN A 1 108 ? -3.944 13.756 2.557 1.00 93.06 108 GLN A O 1
ATOM 827 N N . GLN A 1 109 ? -5.423 13.220 0.956 1.00 91.31 109 GLN A N 1
ATOM 828 C CA . GLN A 1 109 ? -6.600 13.369 1.819 1.00 91.31 109 GLN A CA 1
ATOM 829 C C . GLN A 1 109 ? -6.602 12.350 2.966 1.00 91.31 109 GLN A C 1
ATOM 831 O O . GLN A 1 109 ? -6.882 12.711 4.111 1.00 91.31 109 GLN A O 1
ATOM 836 N N . ALA A 1 110 ? -6.236 11.094 2.694 1.00 89.12 110 ALA A N 1
ATOM 837 C CA . ALA A 1 110 ? -6.126 10.062 3.723 1.00 89.12 110 ALA A CA 1
ATOM 838 C C . ALA A 1 110 ? -5.054 10.410 4.774 1.00 89.12 110 ALA A C 1
ATOM 840 O O . ALA A 1 110 ? -5.260 10.190 5.969 1.00 89.12 110 ALA A O 1
ATOM 841 N N . GLN A 1 111 ? -3.933 11.005 4.357 1.00 86.25 111 GLN A N 1
ATOM 842 C CA . GLN A 1 111 ? -2.853 11.406 5.261 1.00 86.25 111 GLN A CA 1
ATOM 843 C C . GLN A 1 111 ? -3.261 12.533 6.228 1.00 86.25 111 GLN A C 1
ATOM 845 O O . GLN A 1 111 ? -2.809 12.555 7.374 1.00 86.25 111 GLN A O 1
ATOM 850 N N . GLN A 1 112 ? -4.151 13.442 5.808 1.00 86.00 112 GLN A N 1
ATOM 851 C CA . GLN A 1 112 ? -4.621 14.565 6.637 1.00 86.00 112 GLN A CA 1
ATOM 852 C C . GLN A 1 112 ? -5.433 14.135 7.864 1.00 86.00 112 GLN A C 1
ATOM 854 O O . GLN A 1 112 ? -5.554 14.902 8.814 1.00 86.00 112 GLN A O 1
ATOM 859 N N . GLN A 1 113 ? -5.950 12.906 7.887 1.00 77.06 113 GLN A N 1
ATOM 860 C CA . GLN A 1 113 ? -6.745 12.386 9.002 1.00 77.06 113 GLN A CA 1
ATOM 861 C C . GLN A 1 113 ? -5.899 12.026 10.240 1.00 77.06 113 GLN A C 1
ATOM 863 O O . GLN A 1 113 ? -6.452 11.580 11.240 1.00 77.06 113 GLN A O 1
ATOM 868 N N . GLN A 1 114 ? -4.566 12.196 10.180 1.00 70.38 114 GLN A N 1
ATOM 869 C CA . GLN A 1 114 ? -3.587 12.036 11.276 1.00 70.38 114 GLN A CA 1
ATOM 870 C C . GLN A 1 114 ? -3.658 10.717 12.070 1.00 70.38 114 GLN A C 1
ATOM 872 O O . GLN A 1 114 ? -3.042 10.577 13.126 1.00 70.38 114 GLN A O 1
ATOM 877 N N . ALA A 1 115 ? -4.354 9.705 11.556 1.00 77.12 115 ALA A N 1
ATOM 878 C CA . ALA A 1 115 ? -4.373 8.389 12.164 1.00 77.12 115 ALA A CA 1
ATOM 879 C C . ALA A 1 115 ? -3.010 7.713 11.978 1.00 77.12 115 ALA A C 1
ATOM 881 O O . ALA A 1 115 ? -2.514 7.605 10.856 1.00 77.12 115 ALA A O 1
ATOM 882 N N . GLN A 1 116 ? -2.428 7.214 13.072 1.00 76.94 116 GLN A N 1
ATOM 883 C CA . GLN A 1 116 ? -1.070 6.664 13.076 1.00 76.94 116 GLN A CA 1
ATOM 884 C C . GLN A 1 116 ? -0.858 5.582 12.008 1.00 76.94 116 GLN A C 1
ATOM 886 O O . GLN A 1 116 ? 0.177 5.575 11.354 1.00 76.94 116 GLN A O 1
ATOM 891 N N . LEU A 1 117 ? -1.851 4.716 11.776 1.00 78.81 117 LEU A N 1
ATOM 892 C CA . LEU A 1 117 ? -1.790 3.717 10.710 1.00 78.81 117 LEU A CA 1
ATOM 893 C C . LEU A 1 117 ? -1.718 4.356 9.313 1.00 78.81 117 LEU A C 1
ATOM 895 O O . LEU A 1 117 ? -0.815 4.033 8.546 1.00 78.81 117 LEU A O 1
ATOM 899 N N . LEU A 1 118 ? -2.627 5.286 8.992 1.00 81.81 118 LEU A N 1
ATOM 900 C CA . LEU A 1 118 ? -2.658 5.957 7.685 1.00 81.81 118 LEU A CA 1
ATOM 901 C C . LEU A 1 118 ? -1.353 6.707 7.409 1.00 81.81 118 LEU A C 1
ATOM 903 O O . LEU A 1 118 ? -0.820 6.613 6.307 1.00 81.81 118 LEU A O 1
ATOM 907 N N . LEU A 1 119 ? -0.788 7.368 8.422 1.00 82.81 119 LEU A N 1
ATOM 908 C CA . LEU A 1 119 ? 0.507 8.046 8.307 1.00 82.81 119 LEU A CA 1
ATOM 909 C C . LEU A 1 119 ? 1.647 7.097 7.908 1.00 82.81 119 LEU A C 1
ATOM 911 O O . LEU A 1 119 ? 2.611 7.538 7.288 1.00 82.81 119 LEU A O 1
ATOM 915 N N . MET A 1 120 ? 1.542 5.811 8.248 1.00 87.38 120 MET A N 1
ATOM 916 C CA . MET A 1 120 ? 2.585 4.820 7.990 1.00 87.38 120 MET A CA 1
ATOM 917 C C . MET A 1 120 ? 2.399 4.067 6.669 1.00 87.38 120 MET A C 1
ATOM 919 O O . MET A 1 120 ? 3.395 3.723 6.041 1.00 87.38 120 MET A O 1
ATOM 923 N N . ILE A 1 121 ? 1.160 3.827 6.225 1.00 91.81 121 ILE A N 1
ATOM 924 C CA . ILE A 1 121 ? 0.891 3.062 4.990 1.00 91.81 121 ILE A CA 1
ATOM 925 C C . ILE A 1 121 ? 0.720 3.938 3.748 1.00 91.81 121 ILE A C 1
ATOM 927 O O . ILE A 1 121 ? 0.982 3.475 2.640 1.00 91.81 121 ILE A O 1
ATOM 931 N N . VAL A 1 122 ? 0.304 5.200 3.907 1.00 95.19 122 VAL A N 1
ATOM 932 C CA . VAL A 1 122 ? 0.113 6.110 2.769 1.00 95.19 122 VAL A CA 1
ATOM 933 C C . VAL A 1 122 ? 1.429 6.343 2.015 1.00 95.19 122 VAL A C 1
ATOM 935 O O . VAL A 1 122 ? 1.423 6.165 0.797 1.00 95.19 122 VAL A O 1
ATOM 938 N N . PRO A 1 123 ? 2.569 6.656 2.672 1.00 96.25 123 PRO A N 1
ATOM 939 C CA . PRO A 1 123 ? 3.825 6.878 1.956 1.00 96.25 123 PRO A CA 1
ATOM 940 C C . PRO A 1 123 ? 4.291 5.690 1.091 1.00 96.25 123 PRO A C 1
ATOM 942 O O . PRO A 1 123 ? 4.591 5.909 -0.083 1.00 96.25 123 PRO A O 1
ATOM 945 N N . PRO A 1 124 ? 4.345 4.433 1.580 1.00 97.25 124 PRO A N 1
ATOM 946 C CA . PRO A 1 124 ? 4.724 3.311 0.722 1.00 97.25 124 PRO A CA 1
ATOM 947 C C . PRO A 1 124 ? 3.702 3.023 -0.389 1.00 97.25 124 PRO A C 1
ATOM 949 O O . PRO A 1 124 ? 4.108 2.698 -1.502 1.00 97.25 124 PRO A O 1
ATOM 952 N N . VAL A 1 125 ? 2.396 3.209 -0.164 1.00 98.00 125 VAL A N 1
ATOM 953 C CA . VAL A 1 125 ? 1.408 3.092 -1.256 1.00 98.00 125 VAL A CA 1
ATOM 954 C C . VAL A 1 125 ? 1.616 4.171 -2.319 1.00 98.00 125 VAL A C 1
ATOM 956 O O . VAL A 1 125 ? 1.560 3.871 -3.511 1.00 98.00 125 VAL A O 1
ATOM 959 N N . GLN A 1 126 ? 1.925 5.403 -1.917 1.00 97.81 126 GLN A N 1
ATOM 960 C CA . GLN A 1 126 ? 2.249 6.475 -2.854 1.00 97.81 126 GLN A CA 1
ATOM 961 C C . GLN A 1 126 ? 3.455 6.112 -3.729 1.00 97.81 126 GLN A C 1
ATOM 963 O O . GLN A 1 126 ? 3.398 6.302 -4.942 1.00 97.81 126 GLN A O 1
ATOM 968 N N . LYS A 1 127 ? 4.503 5.502 -3.156 1.00 97.81 127 LYS A N 1
ATOM 969 C CA . LYS A 1 127 ? 5.656 5.015 -3.934 1.00 97.81 127 LYS A CA 1
ATOM 970 C C . LYS A 1 127 ? 5.248 3.993 -5.001 1.00 97.81 127 LYS A C 1
ATOM 972 O O . LYS A 1 127 ? 5.770 4.042 -6.111 1.00 97.81 127 LYS A O 1
ATOM 977 N N . LEU A 1 128 ? 4.315 3.083 -4.695 1.00 97.88 128 LEU A N 1
ATOM 978 C CA . LEU A 1 128 ? 3.788 2.127 -5.680 1.00 97.88 128 LEU A CA 1
ATOM 979 C C . LEU A 1 128 ? 3.050 2.849 -6.817 1.00 97.88 128 LEU A C 1
ATOM 981 O O . LEU A 1 128 ? 3.306 2.566 -7.987 1.00 97.88 128 LEU A O 1
ATOM 985 N N . VAL A 1 129 ? 2.176 3.805 -6.486 1.00 97.88 129 VAL A N 1
ATOM 986 C CA . VAL A 1 129 ? 1.450 4.621 -7.476 1.00 97.88 129 VAL A CA 1
ATOM 987 C C . VAL A 1 129 ? 2.440 5.362 -8.379 1.00 97.88 129 VAL A C 1
ATOM 989 O O . VAL A 1 129 ? 2.384 5.231 -9.599 1.00 97.88 129 VAL A O 1
ATOM 992 N N . GLU A 1 130 ? 3.418 6.057 -7.807 1.00 97.00 130 GLU A N 1
ATOM 993 C CA . GLU A 1 130 ? 4.440 6.785 -8.565 1.00 97.00 130 GLU A CA 1
ATOM 994 C C . GLU A 1 130 ? 5.323 5.866 -9.421 1.00 97.00 130 GLU A C 1
ATOM 996 O O . GLU A 1 130 ? 5.713 6.234 -10.529 1.00 97.00 130 GLU A O 1
ATOM 1001 N N . ALA A 1 131 ? 5.641 4.663 -8.939 1.00 96.56 131 ALA A N 1
ATOM 1002 C CA . ALA A 1 131 ? 6.389 3.678 -9.713 1.00 96.56 131 ALA A CA 1
ATOM 1003 C C . ALA A 1 131 ? 5.589 3.165 -10.920 1.00 96.56 131 ALA A C 1
ATOM 1005 O O . ALA A 1 131 ? 6.167 2.963 -11.987 1.00 96.56 131 ALA A O 1
ATOM 1006 N N . SER A 1 132 ? 4.268 3.008 -10.789 1.00 96.44 132 SER A N 1
ATOM 1007 C CA . SER A 1 132 ? 3.396 2.604 -11.902 1.00 96.44 132 SER A CA 1
ATOM 1008 C C . SER A 1 132 ? 3.298 3.654 -13.021 1.00 96.44 132 SER A C 1
ATOM 1010 O O . SER A 1 132 ? 3.038 3.307 -14.171 1.00 96.44 132 SER A O 1
ATOM 1012 N N . ALA A 1 133 ? 3.590 4.927 -12.727 1.00 94.00 133 ALA A N 1
ATOM 1013 C CA . ALA A 1 133 ? 3.644 6.000 -13.726 1.00 94.00 133 ALA A CA 1
ATOM 1014 C C . ALA A 1 133 ? 4.909 5.967 -14.609 1.00 94.00 133 ALA A C 1
ATOM 1016 O O . ALA A 1 133 ? 4.953 6.625 -15.653 1.00 94.00 133 ALA A O 1
ATOM 1017 N N . LYS A 1 134 ? 5.946 5.237 -14.170 1.00 88.75 134 LYS A N 1
ATOM 1018 C CA . LYS A 1 134 ? 7.284 5.179 -14.788 1.00 88.75 134 LYS A CA 1
ATOM 1019 C C . LYS A 1 134 ? 7.539 3.888 -15.576 1.00 88.75 134 LYS A C 1
ATOM 1021 O O . LYS A 1 134 ? 8.663 3.693 -16.033 1.00 88.75 134 LYS A O 1
ATOM 1026 N N . ARG A 1 135 ? 6.550 2.991 -15.641 1.00 75.62 135 ARG A N 1
ATOM 1027 C CA . ARG A 1 135 ? 6.663 1.696 -16.322 1.00 75.62 135 ARG A CA 1
ATOM 1028 C C . ARG A 1 135 ? 6.661 1.827 -17.835 1.00 75.62 135 ARG A C 1
ATOM 1030 O O . ARG A 1 135 ? 5.955 2.723 -18.347 1.00 75.62 135 ARG A O 1
#

Secondary structure (DSSP, 8-state):
---THHHHHHHHHHHHHHHHHHHHHHHHHTT-PPTTHHHHHHHHHHHHHHHHHHHGGGGGG-HHHHHHHHHHHHHHHHHHHHHHHHHHHHHTPPPPHHHHHHHHHHHHHHHHT--HHHHHHHHHHHHHHHHHTT-